Protein AF-A0A9D7JRM5-F1 (afdb_monomer_lite)

Radius of gyration: 31.23 Å; chains: 1; bounding box: 64×38×88 Å

Sequence (109 aa):
MEKPLYSVVNILETVKQLATTSLELQKLYLREKAVSILSKLIKLVISLSLIFFLLLFLNIGIAIWIGRLIQNGYMGFFIVAGFYGLGIFIYFFLFQKWINRAVIKILTK

pLDDT: mean 82.2, std 10.95, range [49.41, 96.69]

Foldseek 3Di:
DDDPPVVVVVVVVVVVVVVVVVVVVVVVVVVVVVVVVVVVVVVVCVVVVVVVVVVVVVLLVQLCVVCVVVVHSVVSVVVSVVVVVVVVVCCVVVVVVVVVVVVVVVVVD

Structure (mmCIF, N/CA/C/O backbone):
data_AF-A0A9D7JRM5-F1
#
_entry.id   AF-A0A9D7JRM5-F1
#
loop_
_atom_site.group_PDB
_atom_site.id
_atom_site.type_symbol
_atom_site.label_atom_id
_atom_site.label_alt_id
_atom_site.label_comp_id
_atom_site.label_asym_id
_atom_site.label_entity_id
_atom_site.label_seq_id
_atom_site.pdbx_PDB_ins_code
_atom_site.Cartn_x
_atom_site.Cartn_y
_atom_site.Cartn_z
_atom_site.occupancy
_atom_site.B_iso_or_equiv
_atom_site.auth_seq_id
_atom_site.auth_comp_id
_atom_site.auth_asym_id
_atom_site.auth_atom_id
_atom_site.pdbx_PDB_model_num
ATOM 1 N N . MET A 1 1 ? 46.320 5.189 -62.494 1.00 51.44 1 MET A N 1
ATOM 2 C CA . MET A 1 1 ? 45.723 4.010 -61.829 1.00 51.44 1 MET A CA 1
ATOM 3 C C . MET A 1 1 ? 45.757 4.254 -60.326 1.00 51.44 1 MET A C 1
ATOM 5 O O . MET A 1 1 ? 46.653 3.768 -59.652 1.00 51.44 1 MET A O 1
ATOM 9 N N . GLU A 1 2 ? 44.829 5.052 -59.795 1.00 49.41 2 GLU A N 1
ATOM 10 C CA . GLU A 1 2 ? 44.727 5.285 -58.349 1.00 49.41 2 GLU A CA 1
ATOM 11 C C . GLU A 1 2 ? 43.479 4.596 -57.790 1.00 49.41 2 GLU A C 1
ATOM 13 O O . GLU A 1 2 ? 42.364 5.094 -57.842 1.00 49.41 2 GLU A O 1
ATOM 18 N N . LYS A 1 3 ? 43.751 3.389 -57.282 1.00 53.72 3 LYS A N 1
ATOM 19 C CA . LYS A 1 3 ? 43.274 2.830 -56.013 1.00 53.72 3 LYS A CA 1
ATOM 20 C C . LYS A 1 3 ? 41.750 2.692 -55.795 1.00 53.72 3 LYS A C 1
ATOM 22 O O . LYS A 1 3 ? 41.143 3.556 -55.166 1.00 53.72 3 LYS A O 1
ATOM 27 N N . PRO A 1 4 ? 41.189 1.482 -56.032 1.00 59.75 4 PRO A N 1
ATOM 28 C CA . PRO A 1 4 ? 39.943 1.022 -55.385 1.00 59.75 4 PRO A CA 1
ATOM 29 C C . PRO A 1 4 ? 39.983 1.044 -53.840 1.00 59.75 4 PRO A C 1
ATOM 31 O O . PRO A 1 4 ? 38.986 0.778 -53.181 1.00 59.75 4 PRO A O 1
ATOM 34 N N . LEU A 1 5 ? 41.134 1.365 -53.243 1.00 61.88 5 LEU A N 1
ATOM 35 C CA . LEU A 1 5 ? 41.326 1.497 -51.804 1.00 61.88 5 LEU A CA 1
ATOM 36 C C . LEU A 1 5 ? 40.648 2.755 -51.222 1.00 61.88 5 LEU A C 1
ATOM 38 O O . LEU A 1 5 ? 40.205 2.717 -50.080 1.00 61.88 5 LEU A O 1
ATOM 42 N N . TYR A 1 6 ? 40.531 3.851 -51.985 1.00 73.31 6 TYR A N 1
ATOM 43 C CA . TYR A 1 6 ? 39.987 5.119 -51.470 1.00 73.31 6 TYR A CA 1
ATOM 44 C C . TYR A 1 6 ? 38.468 5.051 -51.230 1.00 73.31 6 TYR A C 1
ATOM 46 O O . TYR A 1 6 ? 37.967 5.549 -50.225 1.00 73.31 6 TYR A O 1
ATOM 54 N N . SER A 1 7 ? 37.728 4.355 -52.101 1.00 74.69 7 SER A N 1
ATOM 55 C CA . SER A 1 7 ? 36.279 4.163 -51.956 1.00 74.69 7 SER A CA 1
ATOM 56 C C . SER A 1 7 ? 35.923 3.250 -50.782 1.00 74.69 7 SER A C 1
ATOM 58 O O . SER A 1 7 ? 34.973 3.530 -50.056 1.00 74.69 7 SER A O 1
ATOM 60 N N . VAL A 1 8 ? 36.699 2.183 -50.559 1.00 80.62 8 VAL A N 1
ATOM 61 C CA . VAL A 1 8 ? 36.488 1.257 -49.435 1.00 80.62 8 VAL A CA 1
ATOM 62 C C . VAL A 1 8 ? 36.747 1.959 -48.103 1.00 80.62 8 VAL A C 1
ATOM 64 O O . VAL A 1 8 ? 35.960 1.807 -47.172 1.00 80.62 8 VAL A O 1
ATOM 67 N N . VAL A 1 9 ? 37.794 2.786 -48.023 1.00 82.88 9 VAL A N 1
ATOM 68 C CA . VAL A 1 9 ? 38.090 3.598 -46.833 1.00 82.88 9 VAL A CA 1
ATOM 69 C C . VAL A 1 9 ? 36.952 4.579 -46.532 1.00 82.88 9 VAL A C 1
ATOM 71 O O . VAL A 1 9 ? 36.504 4.640 -45.391 1.00 82.88 9 VAL A O 1
ATOM 74 N N . ASN A 1 10 ? 36.409 5.262 -47.544 1.00 85.62 10 ASN A N 1
ATOM 75 C CA . ASN A 1 10 ? 35.331 6.238 -47.353 1.00 85.62 10 ASN A CA 1
ATOM 76 C C . ASN A 1 10 ? 34.006 5.593 -46.888 1.00 85.62 10 ASN A C 1
ATOM 78 O O . ASN A 1 10 ? 33.285 6.141 -46.051 1.00 85.62 10 ASN A O 1
ATOM 82 N N . ILE A 1 11 ? 33.693 4.389 -47.384 1.00 83.69 11 ILE A N 1
ATOM 83 C CA . ILE A 1 11 ? 32.529 3.611 -46.924 1.00 83.69 11 ILE A CA 1
ATOM 84 C C . ILE A 1 11 ? 32.729 3.167 -45.471 1.00 83.69 11 ILE A C 1
ATOM 86 O O . ILE A 1 11 ? 31.817 3.310 -44.660 1.00 83.69 11 ILE A O 1
ATOM 90 N N . LEU A 1 12 ? 33.921 2.671 -45.118 1.00 84.19 12 LEU A N 1
ATOM 91 C CA . LEU A 1 12 ? 34.243 2.281 -43.742 1.00 84.19 12 LEU A CA 1
ATOM 92 C C . LEU A 1 12 ? 34.161 3.468 -42.776 1.00 84.19 12 LEU A C 1
ATOM 94 O O . LEU A 1 12 ? 33.668 3.317 -41.660 1.00 84.19 12 LEU A O 1
ATOM 98 N N . GLU A 1 13 ? 34.600 4.647 -43.205 1.00 83.38 13 GLU A N 1
ATOM 99 C CA . GLU A 1 13 ? 34.537 5.874 -42.414 1.00 83.38 13 GLU A CA 1
ATOM 100 C C . GLU A 1 13 ? 33.090 6.343 -42.202 1.00 83.38 13 GLU A C 1
ATOM 102 O O . GLU A 1 13 ? 32.699 6.643 -41.074 1.00 83.38 13 GLU A O 1
ATOM 107 N N . THR A 1 14 ? 32.255 6.267 -43.242 1.00 83.19 14 THR A N 1
ATOM 108 C CA . THR A 1 14 ? 30.817 6.575 -43.157 1.00 83.19 14 THR A CA 1
ATOM 109 C C . THR A 1 14 ? 30.079 5.592 -42.240 1.00 83.19 14 THR A C 1
ATOM 111 O O . THR A 1 14 ? 29.292 5.998 -41.386 1.00 83.19 14 THR A O 1
ATOM 114 N N . VAL A 1 15 ? 30.359 4.289 -42.358 1.00 82.12 15 VAL A N 1
ATOM 115 C CA . VAL A 1 15 ? 29.778 3.249 -41.488 1.00 82.12 15 VAL A CA 1
ATOM 116 C C . VAL A 1 15 ? 30.209 3.450 -40.038 1.00 82.12 15 VAL A C 1
ATOM 118 O O . VAL A 1 15 ? 29.393 3.312 -39.128 1.00 82.12 15 VAL A O 1
ATOM 121 N N . LYS A 1 16 ? 31.471 3.824 -39.806 1.00 82.69 16 LYS A N 1
ATOM 122 C CA . LYS A 1 16 ? 31.984 4.131 -38.470 1.00 82.69 16 LYS A CA 1
ATOM 123 C C . LYS A 1 16 ? 31.292 5.356 -37.874 1.00 82.69 16 LYS A C 1
ATOM 125 O O . LYS A 1 16 ? 30.887 5.286 -36.719 1.00 82.69 16 LYS A O 1
ATOM 130 N N . GLN A 1 17 ? 31.095 6.419 -38.656 1.00 81.25 17 GLN A N 1
ATOM 131 C CA . GLN A 1 17 ? 30.352 7.608 -38.228 1.00 81.25 17 GLN A CA 1
ATOM 132 C C . GLN A 1 17 ? 28.892 7.277 -37.887 1.00 81.25 17 GLN A C 1
ATOM 134 O O . GLN A 1 17 ? 28.422 7.625 -36.806 1.00 81.25 17 GLN A O 1
ATOM 139 N N . LEU A 1 18 ? 28.200 6.514 -38.739 1.00 75.25 18 LEU A N 1
ATOM 140 C CA . LEU A 1 18 ? 26.829 6.057 -38.485 1.00 75.25 18 LEU A CA 1
ATOM 141 C C . LEU A 1 18 ? 26.731 5.182 -37.231 1.00 75.25 18 LEU A C 1
ATOM 143 O O . LEU A 1 18 ? 25.795 5.332 -36.442 1.00 75.25 18 LEU A O 1
ATOM 147 N N . ALA A 1 19 ? 27.704 4.294 -37.013 1.00 74.69 19 ALA A N 1
ATOM 148 C CA . ALA A 1 19 ? 27.775 3.467 -35.815 1.00 74.69 19 ALA A CA 1
ATOM 149 C C . ALA A 1 19 ? 28.003 4.317 -34.556 1.00 74.69 19 ALA A C 1
ATOM 151 O O . ALA A 1 19 ? 27.309 4.124 -33.559 1.00 74.69 19 ALA A O 1
ATOM 152 N N . THR A 1 20 ? 28.909 5.300 -34.596 1.00 74.00 20 THR A N 1
ATOM 153 C CA . THR A 1 20 ? 29.141 6.209 -33.464 1.00 74.00 20 THR A CA 1
ATOM 154 C C . THR A 1 20 ? 27.920 7.068 -33.152 1.00 74.00 20 THR A C 1
ATOM 156 O O . THR A 1 20 ? 27.524 7.147 -31.990 1.00 74.00 20 THR A O 1
ATOM 159 N N . THR A 1 21 ? 27.249 7.614 -34.169 1.00 76.44 21 THR A N 1
ATOM 160 C CA . THR A 1 21 ? 26.016 8.391 -33.988 1.00 76.44 21 THR A CA 1
ATOM 161 C C . THR A 1 21 ? 24.890 7.521 -33.432 1.00 76.44 21 THR A C 1
ATOM 163 O O 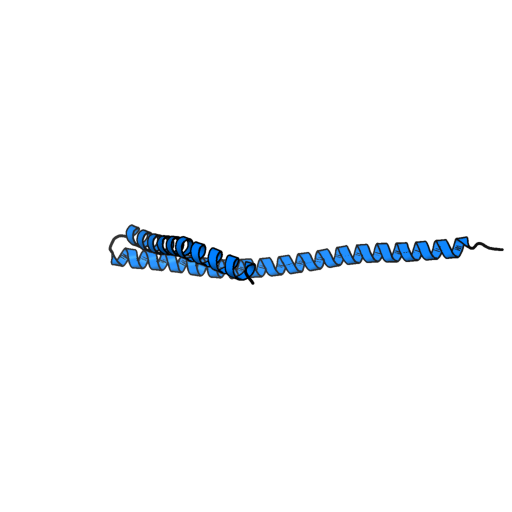. THR A 1 21 ? 24.183 7.934 -32.517 1.00 76.44 21 THR A O 1
ATOM 166 N N . SER A 1 22 ? 24.754 6.280 -33.908 1.00 70.44 22 SER A N 1
ATOM 167 C CA . SER A 1 22 ? 23.764 5.330 -33.384 1.00 70.44 22 SER A CA 1
ATOM 168 C C . SER A 1 22 ? 24.000 5.008 -31.904 1.00 70.44 22 SER A C 1
ATOM 170 O O . SER A 1 22 ? 23.046 4.913 -31.131 1.00 70.44 22 SER A O 1
ATOM 172 N N . LEU A 1 23 ? 25.262 4.888 -31.479 1.00 72.75 23 LEU A N 1
ATOM 173 C CA . LEU A 1 23 ? 25.627 4.667 -30.076 1.00 72.75 23 LEU A CA 1
ATOM 174 C C . LEU A 1 23 ? 25.360 5.898 -29.198 1.00 72.75 23 LEU A C 1
ATOM 176 O O . LEU A 1 23 ? 24.914 5.755 -28.058 1.00 72.75 23 LEU A O 1
ATOM 180 N N . GLU A 1 24 ? 25.608 7.105 -29.702 1.00 73.69 24 GLU A N 1
ATOM 181 C CA . GLU A 1 24 ? 25.298 8.352 -28.992 1.00 73.69 24 GLU A CA 1
ATOM 182 C C . GLU A 1 24 ? 23.791 8.566 -28.835 1.00 73.69 24 GLU A C 1
ATOM 184 O O . GLU A 1 24 ? 23.328 8.872 -27.734 1.00 73.69 24 GLU A O 1
ATOM 189 N N . LEU A 1 25 ? 23.011 8.306 -29.888 1.00 72.88 25 LEU A N 1
ATOM 190 C CA . LEU A 1 25 ? 21.549 8.370 -29.848 1.00 72.88 25 LEU A CA 1
ATOM 191 C C . LEU A 1 25 ? 20.964 7.374 -28.844 1.00 72.88 25 LEU A C 1
ATOM 193 O O . LEU A 1 25 ? 20.055 7.726 -28.095 1.00 72.88 25 LEU A O 1
ATOM 197 N N . GLN A 1 26 ? 21.504 6.154 -28.760 1.00 69.75 26 GLN A N 1
ATOM 198 C CA . GLN A 1 26 ? 21.078 5.184 -27.748 1.00 69.75 26 GLN A CA 1
ATOM 199 C C . GLN A 1 26 ? 21.372 5.671 -26.328 1.00 69.75 26 GLN A C 1
ATOM 201 O O . GLN A 1 26 ? 20.505 5.568 -25.464 1.00 69.75 26 GLN A O 1
ATOM 206 N N . LYS A 1 27 ? 22.552 6.250 -26.069 1.00 72.62 27 LYS A N 1
ATOM 207 C CA . LYS A 1 27 ? 22.871 6.833 -24.752 1.00 72.62 27 LYS A CA 1
ATOM 208 C C . LYS A 1 27 ? 21.902 7.958 -24.382 1.00 72.62 27 LYS A C 1
ATOM 210 O O . LYS A 1 27 ? 21.464 8.025 -23.231 1.00 72.62 27 LYS A O 1
ATOM 215 N N . LEU A 1 28 ? 21.548 8.810 -25.344 1.00 74.00 28 LEU A N 1
ATOM 216 C CA . LEU A 1 28 ? 20.596 9.901 -25.142 1.00 74.00 28 LEU A CA 1
ATOM 217 C C . LEU A 1 28 ? 19.180 9.367 -24.871 1.00 74.00 28 LEU A C 1
ATOM 219 O O . LEU A 1 28 ? 18.569 9.726 -23.867 1.00 74.00 28 LEU A O 1
ATOM 223 N N . TYR A 1 29 ? 18.708 8.424 -25.691 1.00 78.00 29 TYR A N 1
ATOM 224 C CA . TYR A 1 29 ? 17.401 7.778 -25.545 1.00 78.00 29 TYR A CA 1
ATOM 225 C C . TYR A 1 29 ? 17.273 7.021 -24.217 1.00 78.00 29 TYR A C 1
ATOM 227 O O . TYR A 1 29 ? 16.240 7.091 -23.553 1.00 78.00 29 TYR A O 1
ATOM 235 N N . LEU A 1 30 ? 18.330 6.324 -23.787 1.00 77.88 30 LEU A N 1
ATOM 236 C CA . LEU A 1 30 ? 18.372 5.649 -22.490 1.00 77.88 30 LEU A CA 1
ATOM 237 C C . LEU A 1 30 ? 18.248 6.648 -21.337 1.00 77.88 30 LEU A C 1
ATOM 239 O O . LEU A 1 30 ? 17.490 6.398 -20.401 1.00 77.88 30 LEU A O 1
ATOM 243 N N . ARG A 1 31 ? 18.939 7.793 -21.411 1.00 80.00 31 ARG A N 1
ATOM 244 C CA . ARG A 1 31 ? 18.839 8.859 -20.405 1.00 80.00 31 ARG A CA 1
ATOM 245 C C . ARG A 1 31 ? 17.431 9.449 -20.358 1.00 80.00 31 ARG A C 1
ATOM 247 O O . ARG A 1 31 ? 16.854 9.537 -19.278 1.00 80.00 31 ARG A O 1
ATOM 254 N N . GLU A 1 32 ? 16.857 9.810 -21.500 1.00 83.69 32 GLU A N 1
ATOM 255 C CA . GLU A 1 32 ? 15.498 10.360 -21.572 1.00 83.69 32 GLU A CA 1
ATOM 256 C C . GLU A 1 32 ? 14.451 9.368 -21.063 1.00 83.69 32 GLU A C 1
ATOM 258 O O . GLU A 1 32 ? 13.566 9.723 -20.280 1.00 83.69 32 GLU A O 1
ATOM 263 N N . LYS A 1 33 ? 14.579 8.092 -21.440 1.00 85.56 33 LYS A N 1
ATOM 264 C CA . LYS A 1 33 ? 13.674 7.037 -20.987 1.00 85.56 33 LYS A CA 1
ATOM 265 C C . LYS A 1 33 ? 13.814 6.777 -19.491 1.00 85.56 33 LYS A C 1
ATOM 267 O O . LYS A 1 33 ? 12.794 6.642 -18.817 1.00 85.56 33 LYS A O 1
ATOM 272 N N . ALA A 1 34 ? 15.034 6.787 -18.955 1.00 85.75 34 ALA A N 1
ATOM 273 C CA . ALA A 1 34 ? 15.277 6.701 -17.517 1.00 85.75 34 ALA A CA 1
ATOM 274 C C . ALA A 1 34 ? 14.633 7.877 -16.769 1.00 85.75 34 ALA A C 1
ATOM 276 O O . ALA A 1 34 ? 13.894 7.657 -15.812 1.00 85.75 34 ALA A O 1
ATOM 277 N N . VAL A 1 35 ? 14.819 9.113 -17.243 1.00 89.94 35 VAL A N 1
ATOM 278 C CA . VAL A 1 35 ? 14.195 10.312 -16.657 1.00 89.94 35 VAL A CA 1
ATOM 279 C C . VAL A 1 35 ? 12.668 10.235 -16.717 1.00 89.94 35 VAL A C 1
ATOM 281 O O . VAL A 1 35 ? 11.999 10.560 -15.736 1.00 89.94 35 VAL A O 1
ATOM 284 N N . SER A 1 36 ? 12.097 9.757 -17.825 1.00 89.75 36 SER A N 1
ATOM 285 C CA . SER A 1 36 ? 10.647 9.580 -17.976 1.00 89.75 36 SER A CA 1
ATOM 286 C C . SER A 1 36 ? 10.087 8.552 -16.989 1.00 89.75 36 SER A C 1
ATOM 288 O O . SER A 1 36 ? 9.075 8.808 -16.331 1.00 89.75 36 SER A O 1
ATOM 290 N N . ILE A 1 37 ? 10.761 7.407 -16.837 1.00 93.00 37 ILE A N 1
ATOM 291 C CA . ILE A 1 37 ? 10.377 6.360 -15.882 1.00 93.00 37 ILE A CA 1
ATOM 292 C C . ILE A 1 37 ? 10.479 6.890 -14.453 1.00 93.00 37 ILE A C 1
ATOM 294 O O . ILE A 1 37 ? 9.509 6.786 -13.706 1.00 93.00 37 ILE A O 1
ATOM 298 N N . LEU A 1 38 ? 11.601 7.515 -14.087 1.00 93.88 38 LEU A N 1
ATOM 299 C CA . LEU A 1 38 ? 11.796 8.102 -12.761 1.00 93.88 38 LEU A CA 1
ATOM 300 C C . LEU A 1 38 ? 10.728 9.153 -12.457 1.00 93.88 38 LEU A 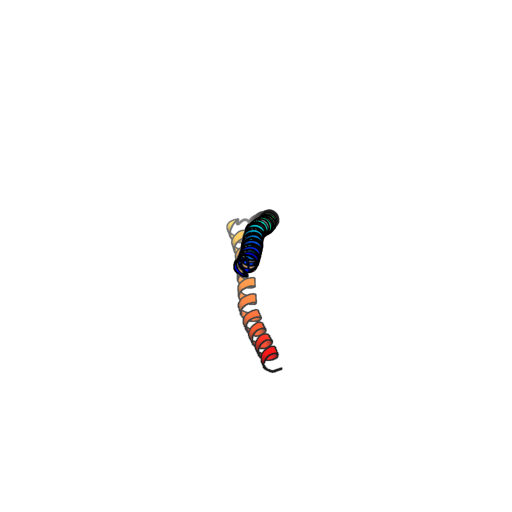C 1
ATOM 302 O O . LEU A 1 38 ? 10.122 9.120 -11.393 1.00 93.88 38 LEU A O 1
ATOM 306 N N . SER A 1 39 ? 10.416 10.025 -13.414 1.00 92.62 39 SER A N 1
ATOM 307 C CA . SER A 1 39 ? 9.374 11.043 -13.253 1.00 92.62 39 SER A CA 1
ATOM 308 C C . SER A 1 39 ? 7.993 10.424 -13.020 1.00 92.62 39 SER A C 1
ATOM 310 O O . SER A 1 39 ? 7.230 10.908 -12.184 1.00 92.62 39 SER A O 1
ATOM 312 N N . LYS A 1 40 ? 7.658 9.340 -13.733 1.00 94.31 40 LYS A N 1
ATOM 313 C CA . LYS A 1 40 ? 6.409 8.593 -13.517 1.00 94.31 40 LYS A CA 1
ATOM 314 C C . LYS A 1 40 ? 6.388 7.911 -12.152 1.00 94.31 40 LYS A C 1
ATOM 316 O O . LYS A 1 40 ? 5.375 7.996 -11.466 1.00 94.31 40 LYS A O 1
ATOM 321 N N . LEU A 1 41 ? 7.493 7.286 -11.746 1.00 95.44 41 LEU A N 1
ATOM 322 C CA . LEU A 1 41 ? 7.622 6.645 -10.438 1.00 95.44 41 LEU A CA 1
ATOM 323 C C . LEU A 1 41 ? 7.480 7.657 -9.304 1.00 95.44 41 LEU A C 1
ATOM 325 O O . LEU A 1 41 ? 6.715 7.411 -8.384 1.00 95.44 41 LEU A O 1
ATOM 329 N N . ILE A 1 42 ? 8.136 8.816 -9.393 1.00 95.81 42 ILE A N 1
ATOM 330 C CA . ILE A 1 42 ? 8.030 9.882 -8.389 1.00 95.81 42 ILE A CA 1
ATOM 331 C C . ILE A 1 42 ? 6.575 10.343 -8.258 1.00 95.81 42 ILE A C 1
ATOM 333 O O . ILE A 1 42 ? 6.042 10.381 -7.152 1.00 95.81 42 ILE A O 1
ATOM 337 N N . LYS A 1 43 ? 5.896 10.623 -9.379 1.00 95.00 43 LYS A N 1
ATOM 338 C CA . LYS A 1 43 ? 4.472 10.998 -9.368 1.00 95.00 43 LYS A CA 1
ATOM 339 C C . LYS A 1 43 ? 3.595 9.910 -8.745 1.00 95.00 43 LYS A C 1
ATOM 341 O O . LYS A 1 43 ? 2.714 10.226 -7.948 1.00 95.00 43 LYS A O 1
ATOM 346 N N . LEU A 1 44 ? 3.848 8.646 -9.084 1.00 95.69 44 LEU A N 1
ATOM 347 C CA . LEU A 1 44 ? 3.110 7.506 -8.547 1.00 95.69 44 LEU A CA 1
ATOM 348 C C . LEU A 1 44 ? 3.335 7.363 -7.041 1.00 95.69 44 LEU A C 1
ATOM 350 O O . LEU A 1 44 ? 2.364 7.250 -6.305 1.00 95.69 44 LEU A O 1
ATOM 354 N N . VAL A 1 45 ? 4.582 7.425 -6.575 1.00 96.25 45 VAL A N 1
ATOM 355 C CA . VAL A 1 45 ? 4.929 7.316 -5.152 1.00 96.25 45 VAL A CA 1
ATOM 356 C C . VAL A 1 45 ? 4.296 8.447 -4.352 1.00 96.25 45 VAL A C 1
ATOM 358 O O . VAL A 1 45 ? 3.707 8.181 -3.312 1.00 96.25 45 VAL A O 1
ATOM 361 N N . ILE A 1 46 ? 4.353 9.689 -4.839 1.00 96.44 46 ILE A N 1
ATOM 362 C CA . ILE A 1 46 ? 3.730 10.833 -4.157 1.00 96.44 46 ILE A CA 1
ATOM 363 C C . ILE A 1 46 ? 2.213 10.640 -4.062 1.00 96.44 46 ILE A C 1
ATOM 365 O O . ILE A 1 46 ? 1.642 10.774 -2.981 1.00 96.44 46 ILE A O 1
ATOM 369 N N . SER A 1 47 ? 1.563 10.290 -5.175 1.00 94.94 47 SER A N 1
ATOM 370 C CA . SER A 1 47 ? 0.114 10.072 -5.205 1.00 94.94 47 SER A CA 1
ATOM 371 C C . SER A 1 47 ? -0.305 8.917 -4.292 1.00 94.94 47 SER A C 1
ATOM 373 O O . SER A 1 47 ? -1.216 9.074 -3.480 1.00 94.94 47 SER A O 1
ATOM 375 N N . LEU A 1 48 ? 0.396 7.785 -4.373 1.00 96.19 48 LEU A N 1
ATOM 376 C CA . LEU A 1 48 ? 0.108 6.596 -3.580 1.00 96.19 48 LEU A CA 1
ATOM 377 C C . LEU A 1 48 ? 0.371 6.834 -2.093 1.00 96.19 48 LEU A C 1
ATOM 379 O O . LEU A 1 48 ? -0.417 6.394 -1.264 1.00 96.19 48 LEU A O 1
ATOM 383 N N . SER A 1 49 ? 1.432 7.568 -1.757 1.00 95.81 49 SER A N 1
ATOM 384 C CA . SER A 1 49 ? 1.759 7.950 -0.384 1.00 95.81 49 SER A CA 1
ATOM 385 C C . SER A 1 49 ? 0.657 8.815 0.227 1.00 95.81 49 SER A C 1
ATOM 387 O O . SER A 1 49 ? 0.201 8.537 1.333 1.00 95.81 49 SER A O 1
ATOM 389 N N . LEU A 1 50 ? 0.143 9.805 -0.509 1.00 96.69 50 LEU A N 1
ATOM 390 C CA . LEU A 1 50 ? -0.932 10.670 -0.014 1.00 96.69 50 LEU A CA 1
ATOM 391 C C . LEU A 1 50 ? -2.219 9.881 0.273 1.00 96.69 50 LEU A C 1
ATOM 393 O O . LEU A 1 50 ? -2.843 10.055 1.320 1.00 96.69 50 LEU A O 1
ATOM 397 N N . ILE A 1 51 ? -2.578 8.973 -0.636 1.00 96.31 51 ILE A N 1
ATOM 398 C CA . ILE A 1 51 ? -3.717 8.064 -0.468 1.00 96.31 51 ILE A CA 1
ATOM 399 C C . ILE A 1 51 ? -3.475 7.138 0.729 1.00 96.31 51 ILE A C 1
ATOM 401 O O . ILE A 1 51 ? -4.352 6.978 1.574 1.00 96.31 51 ILE A O 1
ATOM 405 N N . PHE A 1 52 ? -2.276 6.569 0.843 1.00 95.88 52 PHE A N 1
ATOM 406 C CA . PHE A 1 52 ? -1.897 5.699 1.949 1.00 95.88 52 PHE A CA 1
ATOM 407 C C . PHE A 1 52 ? -2.032 6.403 3.303 1.00 95.88 52 PHE A C 1
ATOM 409 O O . PHE A 1 52 ? -2.663 5.859 4.206 1.00 95.88 52 PHE A O 1
ATOM 416 N N . PHE A 1 53 ? -1.517 7.629 3.436 1.00 96.00 53 PHE A N 1
ATOM 417 C CA . PHE A 1 53 ? -1.663 8.414 4.661 1.00 96.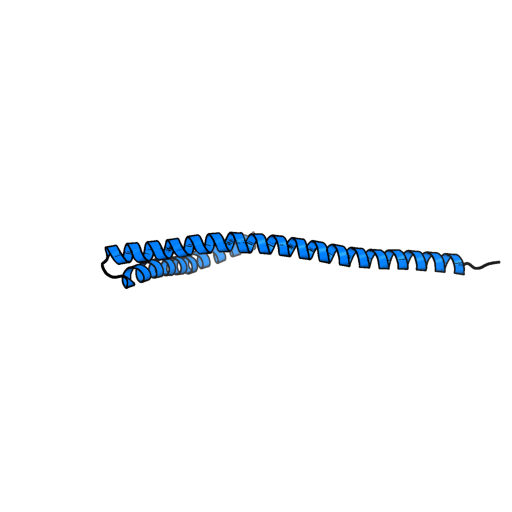00 53 PHE A CA 1
ATOM 418 C C . PHE A 1 53 ? -3.127 8.705 4.984 1.00 96.00 53 PHE A C 1
ATOM 420 O O . PHE A 1 53 ? -3.536 8.525 6.130 1.00 96.00 53 PHE A O 1
ATOM 427 N N . LEU A 1 54 ? -3.937 9.091 3.993 1.00 95.94 54 LEU A N 1
ATOM 428 C CA . LEU A 1 54 ? -5.369 9.317 4.193 1.00 95.94 54 LEU A CA 1
ATOM 429 C C . LEU A 1 54 ? -6.061 8.064 4.751 1.00 95.94 54 LEU A C 1
ATOM 431 O O . LEU A 1 54 ? -6.780 8.147 5.746 1.00 95.94 54 LEU A O 1
ATOM 435 N N . LEU A 1 55 ? -5.814 6.898 4.146 1.00 94.62 55 LEU A N 1
ATOM 436 C CA . LEU A 1 55 ? -6.385 5.627 4.596 1.00 94.62 55 LEU A CA 1
ATOM 437 C C . LEU A 1 55 ? -5.877 5.217 5.983 1.00 94.62 55 LEU A C 1
ATOM 439 O O . LEU A 1 55 ? -6.643 4.650 6.764 1.00 94.62 55 LEU A O 1
ATOM 443 N N . LEU A 1 56 ? -4.609 5.494 6.291 1.00 93.50 56 LEU A N 1
ATOM 444 C CA . LEU A 1 56 ? -4.004 5.200 7.587 1.00 93.50 56 LEU A CA 1
ATOM 445 C C . LEU A 1 56 ? -4.675 6.017 8.696 1.00 93.50 56 LEU A C 1
ATOM 447 O O . LEU A 1 56 ? -5.143 5.448 9.682 1.00 93.50 56 LEU A O 1
ATOM 451 N N . PHE A 1 57 ? -4.783 7.336 8.516 1.00 94.44 57 PHE A N 1
ATOM 452 C CA . PHE A 1 57 ? -5.453 8.207 9.482 1.00 94.44 57 PHE A CA 1
ATOM 453 C C . PHE A 1 57 ? -6.936 7.874 9.620 1.00 94.44 57 PHE A C 1
ATOM 455 O O . PHE A 1 57 ? -7.453 7.874 10.736 1.00 94.44 57 PHE A O 1
ATOM 462 N N . LEU A 1 58 ? -7.609 7.534 8.519 1.00 94.25 58 LEU A N 1
ATOM 463 C CA . LEU A 1 58 ? -9.005 7.114 8.555 1.00 94.25 58 LEU A CA 1
ATOM 464 C C . LEU A 1 58 ? -9.182 5.828 9.376 1.00 94.25 58 LEU A C 1
ATOM 466 O O . LEU A 1 58 ? -10.062 5.767 10.230 1.00 94.25 58 LEU A O 1
ATOM 470 N N . ASN A 1 59 ? -8.309 4.835 9.188 1.00 91.38 59 ASN A N 1
ATOM 471 C CA . ASN A 1 59 ? -8.320 3.600 9.974 1.00 91.38 59 ASN A CA 1
ATOM 472 C C . ASN A 1 59 ? -8.079 3.838 11.462 1.00 91.38 59 ASN A C 1
ATOM 474 O O . ASN A 1 59 ? -8.811 3.308 12.295 1.00 91.38 59 ASN A O 1
ATOM 478 N N . ILE A 1 60 ? -7.079 4.654 11.800 1.00 90.94 60 ILE A N 1
ATOM 479 C CA . ILE A 1 60 ? -6.786 5.012 13.192 1.00 90.94 60 ILE A CA 1
ATOM 480 C C . ILE A 1 60 ? -7.985 5.745 13.806 1.00 90.94 60 ILE A C 1
ATOM 482 O O . ILE A 1 60 ? -8.401 5.425 14.918 1.00 90.94 60 ILE A O 1
ATOM 486 N N . GLY A 1 61 ? -8.583 6.687 13.072 1.00 91.62 61 GLY A N 1
ATOM 487 C CA . GLY A 1 61 ? -9.770 7.419 13.505 1.00 91.62 61 GLY A CA 1
ATOM 488 C C . GLY A 1 61 ? -10.957 6.497 13.786 1.00 91.62 61 GLY A C 1
ATOM 489 O O . GLY A 1 61 ? -11.572 6.603 14.846 1.00 91.62 61 GLY A O 1
ATOM 490 N N . ILE A 1 62 ? -11.235 5.553 12.883 1.00 89.62 62 ILE A N 1
ATOM 491 C CA . ILE A 1 62 ? -12.290 4.544 13.050 1.00 89.62 62 ILE A CA 1
ATOM 492 C C . ILE A 1 62 ? -11.992 3.646 14.256 1.00 89.62 62 ILE A C 1
ATOM 494 O O . ILE A 1 62 ? -12.875 3.437 15.084 1.00 89.62 62 ILE A O 1
ATOM 498 N N . ALA A 1 63 ? -10.755 3.167 14.407 1.00 89.69 63 ALA A N 1
ATOM 499 C CA . ALA A 1 63 ? -10.359 2.328 15.535 1.00 89.69 63 ALA A CA 1
ATOM 500 C C . ALA A 1 63 ? -10.561 3.049 16.877 1.00 89.69 63 ALA A C 1
ATOM 502 O O . ALA A 1 63 ? -11.148 2.486 17.799 1.00 89.69 63 ALA A O 1
ATOM 503 N N . ILE A 1 64 ? -10.149 4.317 16.982 1.00 88.31 64 ILE A N 1
ATOM 504 C CA . ILE A 1 64 ? -10.340 5.124 18.195 1.00 88.31 64 ILE A CA 1
ATOM 505 C C . ILE A 1 64 ? -11.826 5.417 18.433 1.00 88.31 64 ILE A C 1
ATOM 507 O O . ILE A 1 64 ? -12.280 5.409 19.577 1.00 88.31 64 ILE A O 1
ATOM 511 N N . TRP A 1 65 ? -12.600 5.687 17.381 1.00 89.31 65 TRP A N 1
ATOM 512 C CA . TRP A 1 65 ? -14.035 5.945 17.501 1.00 89.31 65 TRP A CA 1
ATOM 513 C C . TRP A 1 65 ? -14.792 4.715 18.016 1.00 89.31 65 TRP A C 1
ATOM 515 O O . TRP A 1 65 ? -15.525 4.820 19.000 1.00 89.31 65 TRP A O 1
ATOM 525 N N . ILE A 1 66 ? -14.528 3.540 17.439 1.00 86.88 66 ILE A N 1
ATOM 526 C CA . ILE A 1 66 ? -15.074 2.258 17.902 1.00 86.88 66 ILE A CA 1
ATOM 527 C C . ILE A 1 66 ? -14.594 1.953 19.328 1.00 86.88 66 ILE A C 1
ATOM 529 O O . ILE A 1 66 ? -15.390 1.569 20.181 1.00 86.88 66 ILE A O 1
ATOM 533 N N . GLY A 1 67 ? -13.312 2.180 19.626 1.00 87.25 67 GLY A N 1
ATOM 534 C CA . GLY A 1 67 ? -12.758 1.968 20.965 1.00 87.25 67 GLY A CA 1
ATOM 535 C C . GLY A 1 67 ? -13.421 2.844 22.033 1.00 87.25 67 GLY A C 1
ATOM 536 O O . GLY A 1 67 ? -13.683 2.375 23.139 1.00 87.25 67 GLY A O 1
ATOM 537 N N . ARG A 1 68 ? -13.764 4.098 21.699 1.00 84.94 68 ARG A N 1
ATOM 538 C CA . ARG A 1 68 ? -14.505 4.995 22.602 1.00 84.94 68 ARG A CA 1
ATOM 539 C C . ARG A 1 68 ? -15.944 4.541 22.838 1.00 84.94 68 ARG A C 1
ATOM 541 O O . ARG A 1 68 ? -16.399 4.620 23.973 1.00 84.94 68 ARG A O 1
ATOM 548 N N . LEU A 1 69 ? -16.635 4.035 21.813 1.00 85.12 69 LEU A N 1
ATOM 549 C CA . LEU A 1 69 ? -17.989 3.475 21.952 1.00 85.12 69 LEU A CA 1
ATOM 550 C C . LEU A 1 69 ? -18.025 2.290 22.928 1.00 85.12 69 LEU A C 1
ATOM 552 O O . LEU A 1 69 ? -18.971 2.149 23.695 1.00 85.12 69 LEU A O 1
ATOM 556 N N . ILE A 1 70 ? -16.973 1.472 22.925 1.00 84.38 70 ILE A N 1
ATOM 557 C CA . ILE A 1 70 ? -16.858 0.264 23.755 1.00 84.38 70 ILE A CA 1
ATOM 558 C C . ILE A 1 70 ? -16.238 0.581 25.136 1.00 84.38 70 ILE A C 1
ATOM 560 O O . ILE A 1 70 ? -16.078 -0.306 25.968 1.00 84.38 70 ILE A O 1
ATOM 564 N N . GLN A 1 71 ? -15.888 1.848 25.406 1.00 79.19 71 GLN A N 1
ATOM 565 C CA . GLN A 1 71 ? -15.143 2.296 26.599 1.00 79.19 71 GLN A CA 1
ATOM 566 C C . GLN A 1 71 ? -13.809 1.553 26.818 1.00 79.19 71 GLN A C 1
ATOM 568 O O . GLN A 1 71 ? -13.225 1.592 27.899 1.00 79.19 71 GLN A O 1
ATOM 573 N N . ASN A 1 72 ? -13.293 0.897 25.777 1.00 76.56 72 ASN A N 1
ATOM 574 C CA . ASN A 1 72 ? -12.039 0.163 25.794 1.00 76.56 72 ASN A CA 1
ATOM 575 C C . ASN A 1 72 ? -11.275 0.449 24.497 1.00 76.56 72 ASN A C 1
ATOM 577 O O . ASN A 1 72 ? -11.610 -0.057 23.423 1.00 76.56 72 ASN A O 1
ATOM 581 N N . GLY A 1 73 ? -10.218 1.257 24.609 1.00 73.38 73 GLY A N 1
ATOM 582 C CA . GLY A 1 73 ? -9.413 1.682 23.463 1.00 73.38 73 GLY A CA 1
ATOM 583 C C . GLY A 1 73 ? -8.763 0.524 22.699 1.00 73.38 73 GLY A C 1
ATOM 584 O O . GLY A 1 73 ? -8.639 0.597 21.478 1.00 73.38 73 GLY A O 1
ATOM 585 N N . TYR A 1 74 ? -8.411 -0.571 23.378 1.00 80.75 74 TYR A N 1
ATOM 586 C CA . TYR A 1 74 ? -7.749 -1.722 22.754 1.00 80.75 74 TYR A CA 1
ATOM 587 C C . TYR A 1 74 ? -8.693 -2.533 21.858 1.00 80.75 74 TYR A C 1
ATOM 589 O O . TYR A 1 74 ? -8.273 -3.054 20.824 1.00 80.75 74 TYR A O 1
ATOM 597 N N . MET A 1 75 ? -9.981 -2.603 22.211 1.00 81.06 75 MET A N 1
ATOM 598 C CA . MET A 1 75 ? -10.973 -3.362 21.441 1.00 81.06 75 MET A CA 1
ATOM 599 C C . MET A 1 75 ? -11.234 -2.760 20.057 1.00 81.06 75 MET A C 1
ATOM 601 O O . MET A 1 75 ? -11.463 -3.507 19.108 1.00 81.06 75 MET A O 1
ATOM 605 N N . GLY A 1 76 ? -11.134 -1.436 19.909 1.00 82.69 76 GLY A N 1
ATOM 606 C CA . GLY A 1 76 ? -11.313 -0.768 18.617 1.00 82.69 76 GLY A CA 1
ATOM 607 C C . GLY A 1 76 ? -10.295 -1.217 17.566 1.00 82.69 76 GLY A C 1
ATOM 608 O O . GLY A 1 76 ? -10.667 -1.554 16.443 1.00 82.69 76 GLY A O 1
ATOM 609 N N . PHE A 1 77 ? -9.019 -1.322 17.948 1.00 86.25 77 PHE A N 1
ATOM 610 C CA . PHE A 1 77 ? -7.977 -1.863 17.071 1.00 86.25 77 PHE A CA 1
ATOM 611 C C . PHE A 1 77 ? -8.176 -3.354 16.785 1.00 86.25 77 PHE A C 1
ATOM 613 O O . PHE A 1 77 ? -7.962 -3.790 15.655 1.00 86.25 77 PHE A O 1
ATOM 620 N N . PHE A 1 78 ? -8.626 -4.129 17.776 1.00 87.38 78 PHE A N 1
ATOM 621 C CA . PHE A 1 78 ? -8.855 -5.566 17.620 1.00 87.38 78 PHE A CA 1
ATOM 622 C C . PHE A 1 78 ? -9.984 -5.876 16.627 1.00 87.38 78 PHE A C 1
ATOM 624 O O . PHE A 1 78 ? -9.861 -6.788 15.815 1.00 87.38 78 PHE A O 1
ATOM 631 N N . ILE A 1 79 ? -11.058 -5.081 16.638 1.00 85.31 79 ILE A N 1
ATOM 632 C CA . ILE A 1 79 ? -12.177 -5.207 15.692 1.00 85.31 79 ILE A CA 1
ATOM 633 C C . ILE A 1 79 ? -11.723 -4.886 14.268 1.00 85.31 79 ILE A C 1
ATOM 635 O O . ILE A 1 79 ? -12.009 -5.647 13.345 1.00 85.31 79 ILE A O 1
ATOM 639 N N . VAL A 1 80 ? -10.980 -3.790 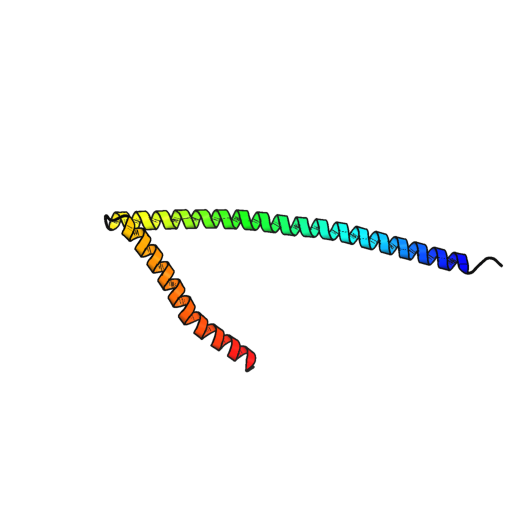14.086 1.00 87.50 80 VAL A N 1
ATOM 640 C CA . VAL A 1 80 ? -10.448 -3.405 12.771 1.00 87.50 80 VAL A CA 1
ATOM 641 C C . VAL A 1 80 ? -9.480 -4.475 12.249 1.00 87.50 80 VAL A C 1
ATOM 643 O O . VAL A 1 80 ? -9.599 -4.909 11.104 1.00 87.50 80 VAL A O 1
ATOM 646 N N . ALA A 1 81 ? -8.582 -4.982 13.100 1.00 87.12 81 ALA A N 1
ATOM 647 C CA . ALA A 1 81 ? -7.678 -6.079 12.754 1.00 87.12 81 ALA A CA 1
ATOM 648 C C . ALA A 1 81 ? -8.431 -7.374 12.402 1.00 87.12 81 ALA A C 1
ATOM 650 O O . ALA A 1 81 ? -8.090 -8.035 11.422 1.00 87.12 81 ALA A O 1
ATOM 651 N N . GLY A 1 82 ? -9.483 -7.715 13.151 1.00 90.25 82 GLY A N 1
ATOM 652 C CA . GLY A 1 82 ? -10.335 -8.871 12.877 1.00 90.25 82 GLY A CA 1
ATOM 653 C C . GLY A 1 82 ? -11.063 -8.763 11.538 1.00 90.25 82 GLY A C 1
ATOM 654 O O . GLY A 1 82 ? -11.106 -9.734 10.784 1.00 90.25 82 GLY A O 1
ATOM 655 N N . PHE A 1 83 ? -11.568 -7.576 11.194 1.00 88.62 83 PHE A N 1
ATOM 656 C CA . PHE A 1 83 ? -12.203 -7.320 9.901 1.00 88.62 83 PHE A CA 1
ATOM 657 C C . PHE A 1 83 ? -11.222 -7.519 8.736 1.00 88.62 83 PHE A C 1
ATOM 659 O O . PHE A 1 83 ? -11.537 -8.212 7.767 1.00 88.62 83 PHE A O 1
ATOM 666 N N . TYR A 1 84 ? -10.000 -6.990 8.858 1.00 89.12 84 TYR A N 1
ATOM 667 C CA . TYR A 1 84 ? -8.949 -7.209 7.862 1.00 89.12 84 TYR A CA 1
ATOM 668 C C . TYR A 1 84 ? -8.517 -8.679 7.771 1.00 89.12 84 TYR A C 1
ATOM 670 O O . TYR A 1 84 ? -8.372 -9.207 6.667 1.00 89.12 84 TYR A O 1
ATOM 678 N N . GLY A 1 85 ? -8.371 -9.366 8.907 1.00 90.25 85 GLY A N 1
ATOM 679 C CA . GLY A 1 85 ? -8.036 -10.790 8.958 1.00 90.25 85 GLY A CA 1
ATOM 680 C C . GLY A 1 85 ? -9.097 -11.672 8.298 1.00 90.25 85 GLY A C 1
ATOM 681 O O . GLY A 1 85 ? -8.761 -12.544 7.497 1.00 90.25 85 GLY A O 1
ATOM 682 N N . LEU A 1 86 ? -10.380 -11.402 8.556 1.00 90.25 86 LEU A N 1
ATOM 683 C CA . LEU A 1 86 ? -11.496 -12.080 7.892 1.00 90.25 86 LEU A CA 1
ATOM 684 C C . LEU A 1 86 ? -11.484 -11.845 6.382 1.00 90.25 86 LEU A C 1
ATOM 686 O O . LEU A 1 86 ? -11.689 -12.791 5.624 1.00 90.25 86 LEU A O 1
ATOM 690 N N . GLY A 1 87 ? -11.199 -10.619 5.936 1.00 88.81 87 GLY A N 1
ATOM 691 C CA . GLY A 1 87 ? -11.069 -10.298 4.515 1.00 88.81 87 GLY A CA 1
ATOM 692 C C . GLY A 1 87 ? -9.972 -11.113 3.827 1.00 88.81 87 GLY A C 1
ATOM 693 O O . GLY A 1 87 ? -10.207 -11.685 2.764 1.00 88.81 87 GLY A O 1
ATOM 694 N N . ILE A 1 88 ? -8.800 -11.234 4.458 1.00 89.06 88 ILE A N 1
ATOM 695 C CA . ILE A 1 88 ? -7.684 -12.048 3.950 1.00 89.06 88 ILE A CA 1
ATOM 696 C C . ILE A 1 88 ? -8.057 -13.532 3.924 1.00 89.06 88 ILE A C 1
ATOM 698 O O . ILE A 1 88 ? -7.780 -14.220 2.942 1.00 89.06 88 ILE A O 1
ATOM 702 N N . PHE A 1 89 ? -8.716 -14.024 4.972 1.00 87.88 89 PHE A N 1
ATOM 703 C CA . PHE A 1 89 ? -9.158 -15.413 5.047 1.00 87.88 89 PHE A CA 1
ATOM 704 C C . PHE A 1 89 ? -10.174 -15.748 3.946 1.00 87.88 89 PHE A C 1
ATOM 706 O O . PHE A 1 89 ? -10.015 -16.744 3.234 1.00 87.88 89 PHE A O 1
ATOM 713 N N . ILE A 1 90 ? -11.175 -14.880 3.744 1.00 85.88 90 ILE A N 1
ATOM 714 C CA . ILE A 1 90 ? -12.136 -14.992 2.640 1.00 85.88 90 ILE A CA 1
ATOM 715 C C . ILE A 1 90 ? -11.407 -14.954 1.304 1.00 85.88 90 ILE A C 1
ATOM 717 O O . ILE A 1 90 ? -11.675 -15.800 0.454 1.00 85.88 90 ILE A O 1
ATOM 721 N N . TYR A 1 91 ? -10.480 -14.010 1.122 1.00 85.25 91 TYR A N 1
ATOM 722 C CA . TYR A 1 91 ? -9.737 -13.863 -0.120 1.00 85.25 91 TYR A CA 1
ATOM 723 C C . TYR A 1 91 ? -8.991 -15.154 -0.430 1.00 85.25 91 TYR A C 1
ATOM 725 O O . TYR A 1 91 ? -9.219 -15.735 -1.481 1.00 85.25 91 TYR A O 1
ATOM 733 N N . PHE A 1 92 ? -8.196 -15.678 0.500 1.00 85.19 92 PHE A N 1
ATOM 734 C CA . PHE A 1 92 ? -7.428 -16.899 0.278 1.00 85.19 92 PHE A CA 1
ATOM 735 C C . PHE A 1 92 ? -8.332 -18.097 -0.060 1.00 85.19 92 PHE A C 1
ATOM 737 O O . PHE A 1 92 ? -8.078 -18.822 -1.021 1.00 85.19 92 PHE A O 1
ATOM 744 N N . PHE A 1 93 ? -9.446 -18.269 0.656 1.00 83.06 93 PHE A N 1
ATOM 745 C CA . PHE A 1 93 ? -10.336 -19.410 0.444 1.00 83.06 93 PHE A CA 1
ATOM 746 C C . PHE A 1 93 ? -11.167 -19.314 -0.850 1.00 83.06 93 P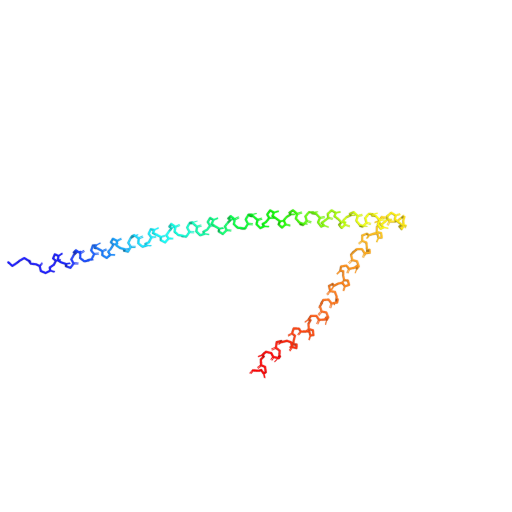H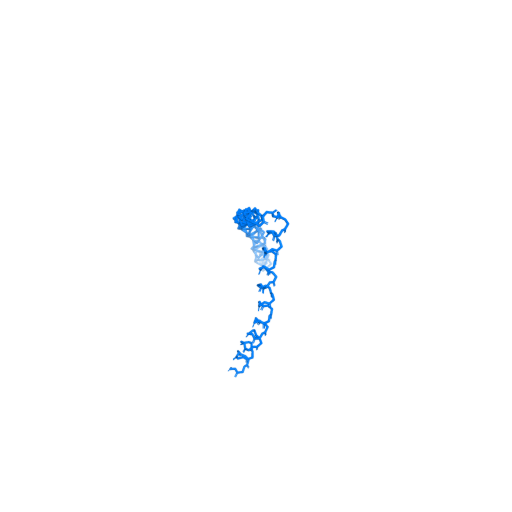E A C 1
ATOM 748 O O . PHE A 1 93 ? -11.353 -20.321 -1.544 1.00 83.06 93 PHE A O 1
ATOM 755 N N . LEU A 1 94 ? -11.665 -18.121 -1.205 1.00 78.38 94 LEU A N 1
ATOM 756 C CA . LEU A 1 94 ? -12.443 -17.901 -2.431 1.00 78.38 94 LEU A CA 1
ATOM 757 C C . LEU A 1 94 ? -11.549 -17.785 -3.668 1.00 78.38 94 LEU A C 1
ATOM 759 O O . LEU A 1 94 ? -11.835 -18.446 -4.669 1.00 78.38 94 LEU A O 1
ATOM 763 N N . PHE A 1 95 ? -10.475 -16.987 -3.617 1.00 69.94 95 PHE A N 1
ATOM 764 C CA . PHE A 1 95 ? -9.593 -16.777 -4.769 1.00 69.94 95 PHE A CA 1
ATOM 765 C C . PHE A 1 95 ? -8.847 -18.042 -5.154 1.00 69.94 95 PHE A C 1
ATOM 767 O O . PHE A 1 95 ? -8.737 -18.309 -6.347 1.00 69.94 95 PHE A O 1
ATOM 774 N N . GLN A 1 96 ? -8.410 -18.873 -4.204 1.00 67.19 96 GLN A N 1
ATOM 775 C CA . GLN A 1 96 ? -7.743 -20.128 -4.554 1.00 67.19 96 GLN A CA 1
ATOM 776 C C . GLN A 1 96 ? -8.672 -21.064 -5.342 1.00 67.19 96 GLN A C 1
ATOM 778 O O . GLN A 1 96 ? -8.261 -21.690 -6.318 1.00 67.19 96 GLN A O 1
ATOM 783 N N . LYS A 1 97 ? -9.966 -21.096 -4.999 1.00 64.25 97 LYS A N 1
ATOM 784 C CA . LYS A 1 97 ? -10.973 -21.862 -5.753 1.00 64.25 97 LYS A CA 1
ATOM 785 C C . LYS A 1 97 ? -11.353 -21.216 -7.087 1.00 64.25 97 LYS A C 1
ATOM 787 O O . LYS A 1 97 ? -11.784 -21.920 -8.002 1.00 64.25 97 LYS A O 1
ATOM 792 N N . TRP A 1 98 ? -11.255 -19.895 -7.205 1.00 64.81 98 TRP A N 1
ATOM 793 C CA . TRP A 1 98 ? -11.598 -19.160 -8.424 1.00 64.81 98 TRP A CA 1
ATOM 794 C C . TRP A 1 98 ? -10.475 -19.184 -9.460 1.00 64.81 98 TRP A C 1
ATOM 796 O O . TRP A 1 98 ? -10.737 -19.515 -10.613 1.00 64.81 98 TRP A O 1
ATOM 806 N N . ILE A 1 99 ? -9.232 -18.924 -9.049 1.00 66.19 99 ILE A N 1
ATOM 807 C CA . ILE A 1 99 ? -8.052 -18.954 -9.922 1.00 66.19 99 ILE A CA 1
ATOM 808 C C . ILE A 1 99 ? -7.854 -20.344 -10.514 1.00 66.19 99 ILE A C 1
ATOM 810 O O . ILE A 1 99 ? -7.731 -20.457 -11.729 1.00 66.19 99 ILE A O 1
ATOM 814 N N . ASN A 1 100 ? -7.939 -21.405 -9.708 1.00 68.56 100 ASN A N 1
ATOM 815 C CA . ASN A 1 100 ? -7.779 -22.764 -10.229 1.00 68.56 100 ASN A CA 1
ATOM 816 C C . ASN A 1 100 ? -8.836 -23.089 -11.295 1.00 68.56 100 ASN A C 1
ATOM 818 O O . ASN A 1 100 ? -8.515 -23.657 -12.333 1.00 68.56 100 ASN A O 1
ATOM 822 N N . ARG A 1 101 ? -10.090 -22.662 -11.098 1.00 70.31 101 ARG A N 1
ATOM 823 C CA . ARG A 1 101 ? -11.154 -22.874 -12.092 1.00 70.31 101 ARG A CA 1
ATOM 824 C C . ARG A 1 101 ? -10.997 -21.995 -13.333 1.00 70.31 101 ARG A C 1
ATOM 826 O O . ARG A 1 101 ? -11.241 -22.475 -14.436 1.00 70.31 101 ARG A O 1
ATOM 833 N N . ALA A 1 102 ? -10.583 -20.739 -13.176 1.00 73.00 102 ALA A N 1
ATOM 834 C CA . ALA A 1 102 ? -10.354 -19.824 -14.292 1.00 73.00 102 ALA A CA 1
ATOM 835 C C . ALA A 1 102 ? -9.177 -20.279 -15.169 1.00 73.00 102 ALA A C 1
ATOM 837 O O . ALA A 1 102 ? -9.300 -20.298 -16.391 1.00 73.00 102 ALA A O 1
ATOM 838 N N . VAL A 1 103 ? -8.076 -20.713 -14.549 1.00 69.94 103 VAL A N 1
ATOM 839 C CA . VAL A 1 103 ? -6.887 -21.223 -15.246 1.00 69.94 103 VAL A CA 1
ATOM 840 C C . VAL A 1 103 ? -7.207 -22.521 -15.994 1.00 69.94 103 VAL A C 1
ATOM 842 O O . VAL A 1 103 ? -6.897 -22.625 -17.177 1.00 69.94 103 VAL A O 1
ATOM 845 N N . ILE A 1 104 ? -7.910 -23.475 -15.369 1.00 74.62 104 ILE A N 1
ATOM 846 C CA . ILE A 1 104 ? -8.325 -24.723 -16.039 1.00 74.62 104 ILE A CA 1
ATOM 847 C C . ILE A 1 104 ? -9.245 -24.431 -17.235 1.00 74.62 104 ILE A C 1
ATOM 849 O O . ILE A 1 104 ? -9.094 -25.034 -18.295 1.00 74.62 104 ILE A O 1
ATOM 853 N N . LYS A 1 105 ? -10.168 -23.469 -17.110 1.00 79.56 105 LYS A N 1
ATOM 854 C CA . LYS A 1 105 ? -11.087 -23.093 -18.196 1.00 79.56 105 LYS A CA 1
ATOM 855 C C . LYS A 1 105 ? -10.378 -22.457 -19.398 1.00 79.56 105 LYS A C 1
ATOM 857 O O . LYS A 1 105 ? -10.870 -22.591 -20.512 1.00 79.56 105 LYS A O 1
ATOM 862 N N . ILE A 1 106 ? -9.252 -21.776 -19.180 1.00 77.44 106 ILE A N 1
ATOM 863 C CA . ILE A 1 106 ? -8.426 -21.199 -20.252 1.00 77.44 106 ILE A CA 1
ATOM 864 C C . ILE A 1 106 ? -7.573 -22.273 -20.936 1.00 77.44 106 ILE A C 1
ATOM 866 O O . ILE A 1 106 ? -7.382 -22.193 -22.139 1.00 77.44 106 ILE A O 1
ATOM 870 N N . LEU A 1 107 ? -7.094 -23.280 -20.198 1.00 72.31 107 LEU A N 1
ATOM 871 C CA . LEU A 1 107 ? -6.264 -24.363 -20.748 1.00 72.31 107 LEU A CA 1
ATOM 872 C C . LEU A 1 107 ? -7.062 -25.473 -21.451 1.00 72.31 107 LEU A C 1
ATOM 874 O O . LEU A 1 107 ? -6.494 -26.223 -22.235 1.00 72.31 107 LEU A O 1
ATOM 878 N N . THR A 1 108 ? -8.360 -25.601 -21.161 1.00 67.81 108 THR A N 1
ATOM 879 C CA . THR A 1 108 ? -9.242 -26.623 -21.767 1.00 67.81 108 THR A CA 1
ATOM 880 C C . THR A 1 108 ? -10.010 -26.089 -22.991 1.00 67.81 108 THR A C 1
ATOM 882 O O . THR A 1 108 ? -10.911 -26.759 -23.492 1.00 67.81 108 THR A O 1
ATOM 885 N N . LYS A 1 109 ? -9.701 -24.873 -23.459 1.00 51.53 109 LYS A N 1
ATOM 886 C CA . LYS A 1 109 ? -10.274 -24.256 -24.662 1.00 51.53 109 LYS A CA 1
ATOM 887 C C . LYS A 1 109 ? -9.185 -24.075 -25.710 1.00 51.53 109 LYS A C 1
ATOM 889 O O . LYS A 1 109 ? -9.512 -24.272 -26.898 1.00 51.53 109 LYS A O 1
#

Secondary structure (DSSP, 8-state):
---THHHHHHHHHHHHHHHHHHHHHHHHHHHHHHHHHHHHHHHHHHHHHHHHHHHHHHHHHHHHHHHHHTT-HHHHHHHHHHHHHHHHHHHHHHHHHHHHHHHHHHHT-